Protein AF-A0A945RM06-F1 (afdb_monomer_lite)

Foldseek 3Di:
DDDDDPVNVVVVQVVCVVVPNVVVLVVCCVVPVVVSVVVVVVVVVVVVVVVVVVVPPPPVVVVVVVVVVVVVPDPDPDD

Sequence (79 aa):
MAKLTSEILDEIKASFERVGGEAYLDELAMRDPPTFCRLLGLVVQSEIKAEMATKINHFNLGGEMAKANFRLAKPEDDK

Structure (mmCIF, N/CA/C/O backbone):
data_AF-A0A945RM06-F1
#
_entry.id   AF-A0A945RM06-F1
#
loop_
_atom_site.group_PDB
_atom_site.id
_atom_site.type_symbol
_atom_site.label_atom_id
_atom_site.label_alt_id
_atom_site.label_comp_id
_atom_site.label_asym_id
_atom_site.label_entity_id
_atom_site.label_seq_id
_atom_site.pdbx_PDB_ins_code
_atom_site.Cartn_x
_atom_site.Cartn_y
_atom_site.Cartn_z
_atom_site.occupancy
_atom_site.B_iso_or_equiv
_atom_site.auth_seq_id
_atom_site.auth_comp_id
_atom_site.auth_asym_id
_atom_site.auth_atom_id
_atom_site.pdbx_PDB_model_num
ATOM 1 N N . MET A 1 1 ? -1.353 17.804 10.041 1.00 46.41 1 MET A N 1
ATOM 2 C CA . MET A 1 1 ? -1.792 16.432 9.710 1.00 46.41 1 MET A CA 1
ATOM 3 C C . MET A 1 1 ? -2.057 15.720 11.022 1.00 46.41 1 MET A C 1
ATOM 5 O O . MET A 1 1 ? -1.171 15.737 11.868 1.00 46.41 1 MET A O 1
ATOM 9 N N . ALA A 1 2 ? -3.263 15.195 11.238 1.00 55.28 2 ALA A N 1
ATOM 10 C CA . ALA A 1 2 ? -3.534 14.384 12.422 1.00 55.28 2 ALA A CA 1
ATOM 11 C C . ALA A 1 2 ? -2.632 13.143 12.373 1.00 55.28 2 ALA A C 1
ATOM 13 O O . ALA A 1 2 ? -2.569 12.466 11.347 1.00 55.28 2 ALA A O 1
ATOM 14 N N . LYS A 1 3 ? -1.872 12.899 13.440 1.00 72.38 3 LYS A N 1
ATOM 15 C CA . LYS A 1 3 ? -1.006 11.725 13.541 1.00 72.38 3 LYS A CA 1
ATOM 16 C C . LYS A 1 3 ? -1.911 10.545 13.888 1.00 72.38 3 LYS A C 1
ATOM 18 O O . LYS A 1 3 ? -2.606 10.606 14.899 1.00 72.38 3 LYS A O 1
ATOM 23 N N . LEU A 1 4 ? -1.950 9.524 13.034 1.00 80.50 4 LEU A N 1
ATOM 24 C CA . LEU A 1 4 ? -2.666 8.286 13.342 1.00 80.50 4 LEU A CA 1
ATOM 25 C C . LEU A 1 4 ? -2.081 7.697 14.632 1.00 80.50 4 LEU A C 1
ATOM 27 O O . LEU A 1 4 ? -0.858 7.638 14.785 1.00 80.50 4 LEU A O 1
ATOM 31 N N . THR A 1 5 ? -2.947 7.325 15.574 1.00 89.19 5 THR A N 1
ATOM 32 C CA . THR A 1 5 ? -2.530 6.591 16.772 1.00 89.19 5 THR A CA 1
ATOM 33 C C . THR A 1 5 ? -2.152 5.162 16.382 1.00 89.19 5 THR A C 1
ATOM 35 O O . THR A 1 5 ? -2.589 4.662 15.343 1.00 89.19 5 THR A O 1
ATOM 38 N N . SER A 1 6 ? -1.334 4.498 17.203 1.00 87.69 6 SER A N 1
ATOM 39 C CA . SER A 1 6 ? -0.946 3.099 16.971 1.00 87.69 6 SER A CA 1
ATOM 40 C C . SER A 1 6 ? -2.163 2.178 16.882 1.00 87.69 6 SER A C 1
ATOM 42 O O . SER A 1 6 ? -2.242 1.372 15.969 1.00 87.69 6 SER A O 1
ATOM 44 N N . GLU A 1 7 ? -3.162 2.389 17.740 1.00 89.81 7 GLU A N 1
ATOM 45 C CA . GLU A 1 7 ? -4.414 1.621 17.747 1.00 89.81 7 GLU A CA 1
ATOM 46 C C .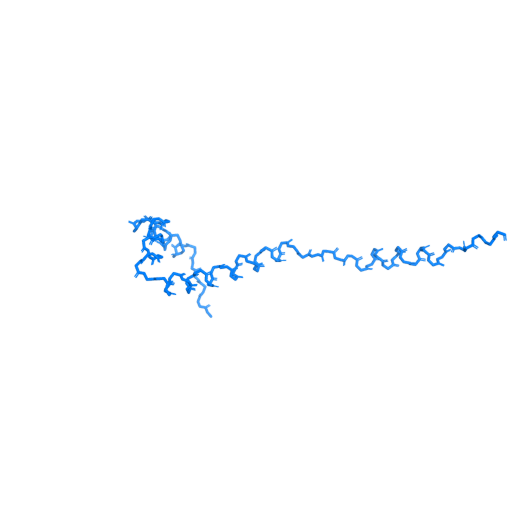 GLU A 1 7 ? -5.159 1.688 16.406 1.00 89.81 7 GLU A C 1
ATOM 48 O O . GLU A 1 7 ? -5.667 0.682 15.920 1.00 89.81 7 GLU A O 1
ATOM 53 N N . ILE A 1 8 ? -5.196 2.865 15.768 1.00 89.88 8 ILE A N 1
ATOM 54 C CA . ILE A 1 8 ? -5.858 3.018 14.467 1.00 89.88 8 ILE A CA 1
ATOM 55 C C . ILE A 1 8 ? -5.059 2.300 13.372 1.00 89.88 8 ILE A C 1
ATOM 57 O O . ILE A 1 8 ? -5.652 1.710 12.473 1.00 89.88 8 ILE A O 1
ATOM 61 N N . LEU A 1 9 ? -3.725 2.333 13.433 1.00 88.88 9 LEU A N 1
ATOM 62 C CA . LEU A 1 9 ? -2.878 1.612 12.478 1.00 88.88 9 LEU A CA 1
ATOM 63 C C . LEU A 1 9 ? -3.048 0.094 12.608 1.00 88.88 9 LEU A C 1
ATOM 65 O O . LEU A 1 9 ? -3.149 -0.592 11.590 1.00 88.88 9 LEU A O 1
ATOM 69 N N . ASP A 1 10 ? -3.134 -0.408 13.838 1.00 90.62 10 ASP A N 1
ATOM 70 C CA . ASP A 1 10 ? -3.348 -1.826 14.115 1.00 90.62 10 ASP A CA 1
ATOM 71 C C . ASP A 1 10 ? -4.721 -2.290 13.610 1.00 90.62 10 ASP A C 1
ATOM 73 O O . ASP A 1 10 ? -4.809 -3.324 12.948 1.00 90.62 10 ASP A O 1
ATOM 77 N N . GLU A 1 11 ? -5.781 -1.499 13.818 1.00 93.56 11 GLU A N 1
ATOM 78 C CA . GLU A 1 11 ? -7.115 -1.827 13.296 1.00 93.56 11 GLU A CA 1
ATOM 79 C C . GLU A 1 11 ? -7.171 -1.762 11.761 1.00 93.56 11 GLU A C 1
ATOM 81 O O . GLU A 1 11 ? -7.802 -2.612 11.131 1.00 93.56 11 GLU A O 1
ATOM 86 N N . ILE A 1 12 ? -6.480 -0.805 11.126 1.00 90.75 12 ILE A N 1
ATOM 87 C CA . ILE A 1 12 ? -6.364 -0.756 9.658 1.00 90.75 12 ILE A CA 1
ATOM 88 C C . ILE A 1 12 ? -5.686 -2.027 9.141 1.00 90.75 12 ILE A C 1
ATOM 90 O O . ILE A 1 12 ? -6.179 -2.637 8.189 1.00 90.75 12 ILE A O 1
ATOM 94 N N . LYS A 1 13 ? -4.588 -2.451 9.778 1.00 92.12 13 LYS A N 1
ATOM 95 C CA . LYS A 1 13 ? -3.875 -3.674 9.403 1.00 92.12 13 LYS A CA 1
ATOM 96 C C . LYS A 1 13 ? -4.747 -4.911 9.612 1.00 92.12 13 LYS A C 1
ATOM 98 O O . LYS A 1 13 ? -4.861 -5.728 8.706 1.00 92.12 13 LYS A O 1
ATOM 103 N N . ALA A 1 14 ? -5.424 -5.020 10.752 1.00 93.81 14 ALA A N 1
ATOM 104 C CA . ALA A 1 14 ? -6.352 -6.115 11.021 1.00 93.81 14 ALA A CA 1
ATOM 105 C C . ALA A 1 14 ? -7.492 -6.160 9.993 1.00 93.81 14 ALA A C 1
ATOM 107 O O . ALA A 1 14 ? -7.871 -7.231 9.525 1.00 93.81 14 ALA A O 1
ATOM 108 N N . SER A 1 15 ? -8.019 -5.002 9.595 1.00 94.50 15 SER A N 1
ATOM 109 C CA . SER A 1 15 ? -9.042 -4.914 8.555 1.00 94.50 15 SER A CA 1
ATOM 110 C C . SER A 1 15 ? -8.531 -5.375 7.191 1.00 94.50 15 SER A C 1
ATOM 112 O O . SER A 1 15 ? -9.237 -6.105 6.499 1.00 94.50 15 SER A O 1
ATOM 114 N N . PHE A 1 16 ? -7.301 -5.003 6.829 1.00 93.25 16 PHE A N 1
ATOM 115 C CA . PHE A 1 16 ? -6.646 -5.461 5.605 1.00 93.25 16 PHE A CA 1
ATOM 116 C C . PHE A 1 16 ? -6.485 -6.989 5.576 1.00 93.25 16 PHE A C 1
ATOM 118 O O . PHE A 1 16 ? -6.859 -7.623 4.592 1.00 93.25 16 PHE A O 1
ATOM 125 N N . GLU A 1 17 ? -6.039 -7.596 6.677 1.00 95.06 17 GLU A N 1
ATOM 126 C CA . GLU A 1 17 ? -5.947 -9.059 6.795 1.00 95.06 17 GLU A CA 1
ATOM 127 C C . GLU A 1 17 ? -7.323 -9.733 6.667 1.00 95.06 17 GLU A C 1
ATOM 129 O O . GLU A 1 17 ? -7.476 -10.719 5.947 1.00 95.06 17 GLU A O 1
ATOM 134 N N . ARG A 1 18 ? -8.367 -9.170 7.298 1.00 94.75 18 ARG A N 1
ATOM 135 C CA . ARG A 1 18 ? -9.739 -9.710 7.222 1.00 94.75 18 ARG A CA 1
ATOM 136 C C . ARG A 1 18 ? -10.305 -9.737 5.802 1.00 94.75 18 ARG A C 1
ATOM 138 O O . ARG A 1 18 ? -11.153 -10.581 5.524 1.00 94.75 18 ARG A O 1
ATOM 145 N N . VAL A 1 19 ? -9.880 -8.826 4.925 1.00 92.31 19 VAL A N 1
ATOM 146 C CA . VAL A 1 19 ? -10.344 -8.776 3.526 1.00 92.31 19 VAL A CA 1
ATOM 147 C C . VAL A 1 19 ? -9.468 -9.579 2.562 1.00 92.31 19 VAL A C 1
ATOM 149 O O . VAL A 1 19 ? -9.722 -9.549 1.363 1.00 92.31 19 VAL A O 1
ATOM 152 N N . GLY A 1 20 ? -8.475 -10.316 3.070 1.00 90.94 20 GLY A N 1
ATOM 153 C CA . GLY A 1 20 ? -7.625 -11.208 2.277 1.00 90.94 20 GLY A CA 1
ATOM 154 C C . GLY A 1 20 ? -6.157 -10.793 2.203 1.00 90.94 20 GLY A C 1
ATOM 155 O O . GLY A 1 20 ? -5.373 -11.493 1.567 1.00 90.94 20 GLY A O 1
ATOM 156 N N . GLY A 1 21 ? -5.769 -9.686 2.843 1.00 92.06 21 GLY A N 1
ATOM 157 C CA . GLY A 1 21 ? -4.375 -9.265 2.954 1.00 92.06 21 GLY A CA 1
ATOM 158 C C . GLY A 1 21 ? -3.691 -9.130 1.593 1.00 92.06 21 GLY A C 1
ATOM 159 O O . GLY A 1 21 ? -4.168 -8.432 0.699 1.00 92.06 21 GLY A O 1
ATOM 160 N N . GLU A 1 22 ? -2.568 -9.817 1.415 1.00 91.75 22 GLU A N 1
ATOM 161 C CA . GLU A 1 22 ? -1.818 -9.811 0.153 1.00 91.75 22 GLU A CA 1
ATOM 162 C C . GLU A 1 22 ? -2.653 -10.314 -1.035 1.00 91.75 22 GLU A C 1
ATOM 164 O O . GLU A 1 22 ? -2.619 -9.704 -2.102 1.00 91.75 22 GLU A O 1
ATOM 169 N N . ALA A 1 23 ? -3.498 -11.333 -0.839 1.00 93.69 23 ALA A N 1
ATOM 170 C CA . ALA A 1 23 ? -4.349 -11.858 -1.909 1.00 93.69 23 ALA A CA 1
ATOM 171 C C . ALA A 1 23 ? -5.360 -10.812 -2.413 1.00 93.69 23 ALA A C 1
ATOM 173 O O . ALA A 1 23 ? -5.681 -10.776 -3.599 1.00 93.69 23 ALA A O 1
ATOM 174 N N . TYR A 1 24 ? -5.809 -9.902 -1.542 1.00 93.88 24 TYR A N 1
ATOM 175 C CA . TYR A 1 24 ? -6.642 -8.771 -1.958 1.00 93.88 24 TYR A CA 1
ATOM 176 C C . TYR A 1 24 ? -5.887 -7.819 -2.895 1.00 93.88 24 TYR A C 1
ATOM 178 O O . TYR A 1 24 ? -6.479 -7.255 -3.816 1.00 93.88 24 TYR A O 1
ATOM 186 N N . LEU A 1 25 ? -4.582 -7.628 -2.684 1.00 93.25 25 LEU A N 1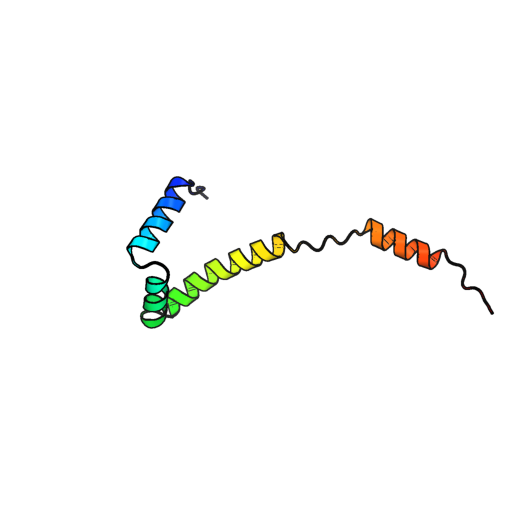
ATOM 187 C CA . LEU A 1 25 ? -3.761 -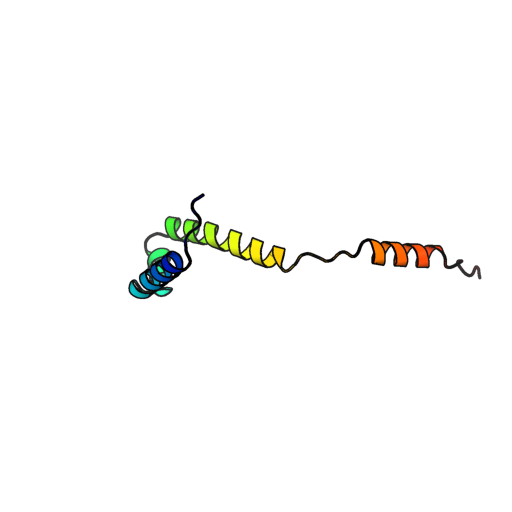6.799 -3.564 1.00 93.25 25 LEU A CA 1
ATOM 188 C C . LEU A 1 25 ? -3.547 -7.460 -4.928 1.00 93.25 25 LEU A C 1
ATOM 190 O O . LEU A 1 25 ? -3.608 -6.754 -5.935 1.00 93.25 25 LEU A O 1
ATOM 194 N N . ASP A 1 26 ? -3.378 -8.782 -4.971 1.00 93.88 26 ASP A N 1
ATOM 195 C CA . ASP A 1 26 ? -3.298 -9.540 -6.225 1.00 93.88 26 ASP A CA 1
ATOM 196 C C . ASP A 1 26 ? -4.610 -9.442 -7.016 1.00 93.88 26 ASP A C 1
ATOM 198 O O . ASP A 1 26 ? -4.613 -9.096 -8.202 1.00 93.88 26 ASP A O 1
ATOM 202 N N . GLU A 1 27 ? -5.750 -9.651 -6.350 1.00 94.88 27 GLU A N 1
ATOM 203 C CA . GLU A 1 27 ? -7.068 -9.469 -6.965 1.00 94.88 27 GLU A CA 1
ATOM 204 C C . GLU A 1 27 ? -7.277 -8.031 -7.453 1.00 94.88 27 GLU A C 1
ATOM 206 O O . GLU A 1 27 ? -7.797 -7.807 -8.551 1.00 94.88 27 GLU A O 1
ATOM 211 N N . LEU A 1 28 ? -6.852 -7.036 -6.668 1.00 94.50 28 LEU A N 1
ATOM 212 C CA . LEU A 1 28 ? -6.940 -5.629 -7.044 1.00 94.50 28 LEU A CA 1
ATOM 213 C C . LEU A 1 28 ? -6.068 -5.314 -8.261 1.00 94.50 28 LEU A C 1
ATOM 215 O O . LEU A 1 28 ? -6.520 -4.579 -9.136 1.00 94.50 28 LEU A O 1
ATOM 219 N N . ALA A 1 29 ? -4.865 -5.882 -8.352 1.00 95.00 29 ALA A N 1
ATOM 220 C CA . ALA A 1 29 ? -3.982 -5.707 -9.500 1.00 95.00 29 ALA A CA 1
ATOM 221 C C . ALA A 1 29 ? -4.607 -6.249 -10.794 1.00 95.00 29 ALA A C 1
ATOM 223 O O . ALA A 1 29 ? -4.434 -5.646 -11.853 1.00 95.00 29 ALA A O 1
ATOM 224 N N . MET A 1 30 ? -5.366 -7.347 -10.713 1.00 95.44 30 MET A N 1
ATOM 225 C CA . MET A 1 30 ? -6.084 -7.909 -11.862 1.00 95.44 30 MET A CA 1
ATOM 226 C C . MET A 1 30 ? -7.360 -7.127 -12.200 1.00 95.44 30 MET A C 1
ATOM 228 O O . MET A 1 30 ? -7.667 -6.923 -13.375 1.00 95.44 30 MET A O 1
ATOM 232 N N . ARG A 1 31 ? -8.116 -6.697 -11.182 1.00 96.81 31 ARG A N 1
ATOM 233 C CA . ARG A 1 31 ? -9.422 -6.038 -11.343 1.00 96.81 31 ARG A CA 1
ATOM 234 C C . ARG A 1 31 ? -9.312 -4.561 -11.722 1.00 96.81 31 ARG A C 1
ATOM 236 O O . ARG A 1 31 ? -10.104 -4.080 -12.528 1.00 96.81 31 ARG A O 1
ATOM 243 N N . ASP A 1 32 ? -8.384 -3.837 -11.105 1.00 95.94 32 ASP A N 1
ATOM 244 C CA . ASP A 1 32 ? -8.170 -2.397 -11.285 1.00 95.94 32 ASP A CA 1
ATOM 245 C C . ASP A 1 32 ? -6.667 -2.053 -11.191 1.00 95.94 32 ASP A C 1
ATOM 247 O O . ASP A 1 32 ? -6.179 -1.558 -10.163 1.00 95.94 32 ASP A O 1
ATOM 251 N N . PRO A 1 33 ? -5.917 -2.297 -12.282 1.00 94.06 33 PRO A N 1
ATOM 252 C CA . PRO A 1 33 ? -4.489 -2.004 -12.333 1.00 94.06 33 PRO A CA 1
ATOM 253 C C . PRO A 1 33 ? -4.136 -0.534 -12.027 1.00 94.06 33 PRO A C 1
ATOM 255 O O . PRO A 1 33 ? -3.175 -0.307 -11.287 1.00 94.06 33 PRO A O 1
ATOM 258 N N . PRO A 1 34 ? -4.876 0.487 -12.521 1.00 96.62 34 PRO A N 1
ATOM 259 C CA . PRO A 1 34 ? -4.604 1.884 -12.178 1.00 96.62 34 PRO A CA 1
ATOM 260 C C . PRO A 1 34 ? -4.611 2.166 -10.672 1.00 96.62 34 PRO A C 1
ATOM 262 O O . PRO A 1 34 ? -3.713 2.850 -10.168 1.00 96.62 34 PRO A O 1
ATOM 265 N N . THR A 1 35 ? -5.593 1.631 -9.941 1.00 94.50 35 THR A N 1
ATOM 266 C CA . THR A 1 35 ? -5.666 1.809 -8.484 1.00 94.50 35 THR A CA 1
ATOM 267 C C . THR A 1 35 ? -4.512 1.102 -7.783 1.00 94.50 35 THR A C 1
ATOM 269 O O . THR A 1 35 ? -3.874 1.699 -6.911 1.00 94.50 35 THR A O 1
ATOM 272 N N . PHE A 1 36 ? -4.179 -0.122 -8.197 1.00 94.19 36 PHE A N 1
ATOM 273 C CA . PHE A 1 36 ? -3.032 -0.850 -7.655 1.00 94.19 36 PHE A CA 1
ATOM 274 C C . PHE A 1 36 ? -1.713 -0.086 -7.860 1.00 94.19 36 PHE A C 1
ATOM 276 O O . PHE A 1 36 ? -0.979 0.153 -6.901 1.00 94.19 36 PHE A O 1
ATOM 283 N N . CYS A 1 37 ? -1.441 0.400 -9.077 1.00 92.38 37 CYS A N 1
ATOM 284 C CA . CYS A 1 37 ? -0.240 1.186 -9.370 1.00 92.38 37 CYS A CA 1
ATOM 285 C C . CYS A 1 37 ? -0.170 2.483 -8.550 1.00 92.38 37 CYS A C 1
ATOM 287 O O . CYS A 1 37 ? 0.914 2.896 -8.132 1.00 92.38 37 CYS A O 1
ATOM 289 N N . ARG A 1 38 ? -1.315 3.125 -8.282 1.00 92.44 38 ARG A N 1
ATOM 290 C CA . ARG A 1 38 ? -1.371 4.314 -7.423 1.00 92.44 38 ARG A CA 1
ATOM 291 C C . ARG A 1 38 ? -0.994 3.989 -5.977 1.00 92.44 38 ARG A C 1
ATOM 293 O O . ARG A 1 38 ? -0.224 4.742 -5.386 1.00 92.44 38 ARG A O 1
ATOM 300 N N . LEU A 1 39 ? -1.510 2.892 -5.419 1.00 89.44 39 LEU A N 1
ATOM 301 C CA . LEU A 1 39 ? -1.150 2.430 -4.072 1.00 89.44 39 LEU A CA 1
ATOM 302 C C . LEU A 1 39 ? 0.337 2.071 -3.994 1.00 89.44 39 LEU A C 1
ATOM 304 O O . LEU A 1 39 ? 1.030 2.532 -3.088 1.00 89.44 39 LEU A O 1
ATOM 308 N N . LEU A 1 40 ? 0.849 1.346 -4.992 1.00 88.38 40 LEU A N 1
ATOM 309 C CA . LEU A 1 40 ? 2.266 1.008 -5.097 1.00 88.38 40 LEU A CA 1
ATOM 310 C C . LEU A 1 40 ? 3.147 2.266 -5.113 1.00 88.38 40 LEU A C 1
ATOM 312 O O . LEU A 1 40 ? 4.136 2.336 -4.390 1.00 88.38 40 LEU A O 1
ATOM 316 N N . GLY A 1 41 ? 2.763 3.297 -5.871 1.00 86.56 41 GLY A N 1
ATOM 317 C CA . GLY A 1 41 ? 3.491 4.567 -5.914 1.00 86.56 41 GLY A CA 1
ATOM 318 C C . GLY A 1 41 ? 3.570 5.292 -4.563 1.00 86.56 41 GLY A C 1
ATOM 319 O O . GLY A 1 41 ? 4.556 5.981 -4.304 1.00 86.56 41 GLY A O 1
ATOM 320 N N . LEU A 1 42 ? 2.572 5.122 -3.688 1.00 85.44 42 LEU A N 1
ATOM 321 C CA . LEU A 1 42 ? 2.582 5.691 -2.336 1.00 85.44 42 LEU A CA 1
ATOM 322 C C . LEU A 1 42 ? 3.531 4.929 -1.401 1.00 85.44 42 LEU A C 1
ATOM 324 O O . LEU A 1 42 ? 4.231 5.561 -0.612 1.00 85.44 42 LEU A O 1
ATOM 328 N N . VAL A 1 43 ? 3.580 3.599 -1.519 1.00 83.75 43 VAL A N 1
ATOM 329 C CA . VAL A 1 43 ? 4.401 2.725 -0.662 1.00 83.75 43 VAL A CA 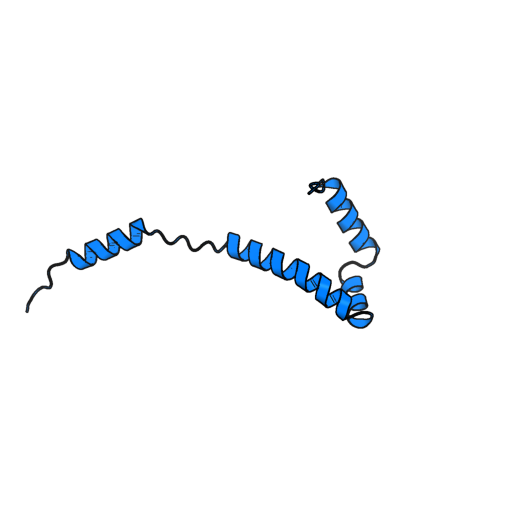1
ATOM 330 C C . VAL A 1 43 ? 5.869 2.725 -1.089 1.00 83.75 43 VAL A C 1
ATOM 332 O O . VAL A 1 43 ? 6.764 2.883 -0.264 1.00 83.75 43 VAL A O 1
ATOM 335 N N . VAL A 1 44 ? 6.152 2.622 -2.389 1.00 81.50 44 VAL A N 1
ATOM 336 C CA . VAL A 1 44 ? 7.531 2.568 -2.905 1.00 81.50 44 VAL A CA 1
ATOM 337 C C . VAL A 1 44 ? 8.316 3.821 -2.517 1.00 81.50 44 VAL A C 1
ATOM 339 O O . VAL A 1 44 ? 9.478 3.737 -2.131 1.00 81.50 44 VAL A O 1
ATOM 342 N N . GLN A 1 45 ? 7.685 4.997 -2.546 1.00 76.00 45 GLN A N 1
ATOM 343 C CA . GLN A 1 45 ? 8.349 6.231 -2.126 1.00 76.00 45 GLN A CA 1
ATOM 344 C C . GLN A 1 45 ? 8.681 6.255 -0.630 1.00 76.00 45 GLN A C 1
ATOM 346 O O . GLN A 1 45 ? 9.713 6.820 -0.262 1.00 76.00 45 GLN A O 1
ATOM 351 N N . SER A 1 46 ? 7.828 5.696 0.236 1.00 75.06 46 SER A N 1
ATOM 352 C CA . SER A 1 46 ? 8.121 5.616 1.671 1.00 75.06 46 SER A CA 1
ATOM 353 C C . SER A 1 46 ? 9.227 4.610 1.969 1.00 75.06 46 SER A C 1
ATOM 355 O O . SER A 1 46 ? 10.123 4.940 2.742 1.00 75.06 46 SER A O 1
ATOM 357 N N . GLU A 1 47 ? 9.225 3.456 1.301 1.00 73.12 47 GLU A N 1
ATOM 358 C CA . GLU A 1 47 ? 10.262 2.428 1.458 1.00 73.12 47 GLU A CA 1
ATOM 359 C C . GLU A 1 47 ? 11.628 2.928 0.975 1.00 73.12 47 GLU A C 1
ATOM 361 O O . GLU A 1 47 ? 12.608 2.860 1.713 1.00 73.12 47 GLU A O 1
ATOM 366 N N . ILE A 1 48 ? 11.690 3.557 -0.206 1.00 71.75 48 ILE A N 1
ATOM 367 C CA . ILE A 1 48 ? 12.935 4.150 -0.721 1.00 71.75 48 ILE A CA 1
ATOM 368 C C . ILE A 1 48 ? 13.460 5.220 0.242 1.00 71.75 48 ILE A C 1
ATOM 370 O O . ILE A 1 48 ? 14.655 5.269 0.524 1.00 71.75 48 ILE A O 1
ATOM 374 N N . LYS A 1 49 ? 12.593 6.085 0.782 1.00 70.25 49 LYS A N 1
ATOM 375 C CA . LYS A 1 49 ? 13.016 7.107 1.754 1.00 70.25 49 LYS A CA 1
ATOM 376 C C . LYS A 1 49 ? 13.524 6.488 3.057 1.00 70.25 49 LYS A C 1
ATOM 378 O O . LYS A 1 49 ? 14.504 6.991 3.603 1.00 70.25 49 LYS A O 1
ATOM 383 N N . ALA A 1 50 ? 12.891 5.423 3.545 1.00 71.31 50 ALA A N 1
ATOM 384 C CA . ALA A 1 50 ? 13.338 4.702 4.734 1.00 71.31 50 ALA A CA 1
ATOM 385 C C . ALA A 1 50 ? 14.701 4.024 4.507 1.00 71.31 50 ALA A C 1
ATOM 387 O O . ALA A 1 50 ? 15.595 4.128 5.352 1.00 71.31 50 ALA A O 1
ATOM 388 N N . GLU A 1 51 ? 14.899 3.416 3.335 1.00 68.69 51 GLU A N 1
ATOM 389 C CA . GLU A 1 51 ? 16.169 2.812 2.926 1.00 68.69 51 GLU A CA 1
ATOM 390 C C . GLU A 1 51 ? 17.277 3.867 2.742 1.00 68.69 51 GLU A C 1
ATOM 392 O O . GLU A 1 51 ? 18.419 3.679 3.160 1.00 68.69 51 GLU A O 1
ATOM 397 N N . MET A 1 52 ? 16.959 5.030 2.169 1.00 64.12 52 MET A N 1
ATOM 398 C CA . MET A 1 52 ? 17.916 6.135 2.033 1.00 64.12 52 MET A CA 1
ATOM 399 C C . MET A 1 52 ? 18.284 6.765 3.380 1.00 64.12 52 MET A C 1
ATOM 401 O O . MET A 1 52 ? 19.438 7.139 3.579 1.00 64.12 52 MET A O 1
ATOM 405 N N . ALA A 1 53 ? 17.338 6.862 4.317 1.00 63.94 53 ALA A N 1
ATOM 406 C CA . ALA A 1 53 ? 17.608 7.337 5.673 1.00 63.94 53 ALA A CA 1
ATOM 407 C C . ALA A 1 53 ? 18.528 6.383 6.454 1.00 63.94 53 ALA A C 1
ATOM 409 O O . ALA A 1 53 ? 19.295 6.825 7.305 1.00 63.94 53 ALA A O 1
ATOM 410 N N . THR A 1 54 ? 18.495 5.085 6.146 1.00 60.62 54 THR A N 1
ATOM 411 C CA . THR A 1 54 ? 19.443 4.103 6.696 1.00 60.62 54 THR A CA 1
ATOM 412 C C . THR A 1 54 ? 20.781 4.111 5.955 1.00 60.62 54 THR A C 1
ATOM 414 O O . THR A 1 54 ? 21.823 3.910 6.575 1.00 60.62 54 THR A O 1
ATOM 417 N N . LYS A 1 55 ? 20.784 4.423 4.654 1.00 61.50 55 LYS A N 1
ATOM 418 C CA . LYS A 1 55 ? 21.978 4.600 3.809 1.00 61.50 55 LYS A CA 1
ATOM 419 C C . LYS A 1 55 ? 22.515 6.035 3.791 1.00 61.50 55 LYS A C 1
ATOM 421 O O . LYS A 1 55 ? 23.072 6.462 2.777 1.00 61.50 55 LYS A O 1
ATOM 426 N N . ILE A 1 56 ? 22.386 6.801 4.878 1.00 60.22 56 ILE A N 1
ATOM 427 C CA . ILE A 1 56 ? 23.130 8.061 4.995 1.00 60.22 56 ILE A CA 1
ATOM 428 C C . ILE A 1 56 ? 24.611 7.693 4.915 1.00 60.22 56 ILE A C 1
ATOM 430 O O . ILE A 1 56 ? 25.186 7.156 5.860 1.00 60.22 56 ILE A O 1
ATOM 434 N N . ASN A 1 57 ? 25.216 7.941 3.751 1.00 60.72 57 ASN A N 1
ATOM 435 C CA . ASN A 1 57 ? 26.648 7.821 3.558 1.00 60.72 57 ASN A CA 1
ATOM 436 C C . ASN A 1 57 ? 27.291 8.744 4.585 1.00 60.72 57 ASN A C 1
ATOM 438 O O . ASN A 1 57 ? 27.258 9.967 4.442 1.00 60.72 57 ASN A O 1
ATOM 442 N N . HIS A 1 58 ? 27.840 8.147 5.640 1.00 59.31 58 HIS A N 1
ATOM 443 C CA . HIS A 1 58 ? 28.608 8.827 6.667 1.00 59.31 58 HIS A CA 1
ATOM 444 C C . HIS A 1 58 ? 29.934 9.258 6.029 1.00 59.31 58 HIS A C 1
ATOM 446 O O . HIS A 1 58 ? 30.995 8.692 6.284 1.00 59.31 58 HIS A O 1
ATOM 452 N N . PHE A 1 59 ? 29.878 10.230 5.117 1.00 62.75 59 PHE A N 1
ATOM 453 C CA . PHE A 1 59 ? 31.066 10.847 4.567 1.00 62.75 59 PHE A CA 1
ATOM 454 C C . PHE A 1 59 ? 31.694 11.650 5.699 1.00 62.75 59 PHE A C 1
ATOM 456 O O . PHE A 1 59 ? 31.283 12.771 6.003 1.00 62.75 59 PHE A O 1
ATOM 463 N N . ASN A 1 60 ? 32.648 11.032 6.394 1.00 74.44 60 ASN A N 1
ATOM 464 C CA . ASN A 1 60 ? 33.420 11.700 7.423 1.00 74.44 60 ASN A CA 1
ATOM 465 C C . ASN A 1 60 ? 34.388 12.665 6.736 1.00 74.44 60 ASN A C 1
ATOM 467 O O . ASN A 1 60 ? 35.549 12.339 6.489 1.00 74.44 60 ASN A O 1
ATOM 471 N N . LEU A 1 61 ? 33.874 13.856 6.426 1.00 72.50 61 LEU A N 1
ATOM 472 C CA . LEU A 1 61 ? 34.610 14.945 5.796 1.00 72.50 61 LEU A CA 1
ATOM 473 C C . LEU A 1 61 ? 35.931 15.216 6.535 1.00 72.50 61 LEU A C 1
ATOM 475 O O . LEU A 1 61 ? 36.963 15.375 5.895 1.00 72.50 61 LEU A O 1
ATOM 479 N N . GLY A 1 62 ? 35.928 15.173 7.872 1.00 77.75 62 GLY A N 1
ATOM 480 C CA . GLY A 1 62 ? 37.135 15.352 8.683 1.00 77.75 62 GLY A CA 1
ATOM 481 C C . GLY A 1 62 ? 38.179 14.249 8.477 1.00 77.75 62 GLY A C 1
ATOM 482 O O . GLY A 1 62 ? 39.36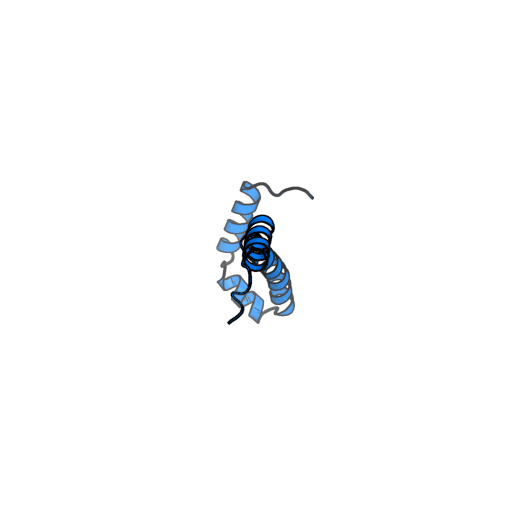4 14.543 8.337 1.00 77.75 62 GLY A O 1
ATOM 483 N N . GLY A 1 63 ? 37.748 12.987 8.399 1.00 79.94 63 GLY A N 1
ATOM 484 C CA . GLY A 1 63 ? 38.628 11.846 8.123 1.00 79.94 63 GLY A CA 1
ATOM 485 C C . GLY A 1 63 ? 39.238 11.895 6.721 1.00 79.94 63 GLY A C 1
ATOM 486 O O . GLY A 1 63 ? 40.440 11.682 6.558 1.00 79.94 63 GLY A O 1
ATOM 487 N N . GLU A 1 64 ? 38.437 12.248 5.715 1.00 84.19 64 GLU A N 1
ATOM 488 C CA . GLU A 1 64 ? 38.910 12.367 4.333 1.00 84.19 64 GLU A CA 1
ATOM 489 C C . GLU A 1 64 ? 39.832 13.582 4.139 1.00 84.19 64 GLU A C 1
ATOM 491 O O . GLU A 1 64 ? 40.854 13.470 3.459 1.00 84.19 64 GLU A O 1
ATOM 496 N N . MET A 1 65 ? 39.562 14.710 4.807 1.00 81.56 65 MET A N 1
ATOM 497 C CA . MET A 1 65 ? 40.461 15.872 4.807 1.00 81.56 65 MET A CA 1
ATOM 498 C C . MET A 1 65 ? 41.787 15.571 5.513 1.00 81.56 65 MET A C 1
ATOM 500 O O . MET A 1 65 ? 42.842 15.925 4.993 1.00 81.56 65 MET A O 1
ATOM 504 N N . ALA A 1 66 ? 41.770 14.866 6.650 1.00 83.50 66 ALA A N 1
ATOM 505 C CA . ALA A 1 66 ? 42.995 14.451 7.336 1.00 83.50 66 ALA A CA 1
ATOM 506 C C . ALA A 1 66 ? 43.842 13.504 6.467 1.00 83.50 66 ALA A C 1
ATOM 508 O O . ALA A 1 66 ? 45.060 13.656 6.374 1.00 83.50 66 ALA A O 1
ATOM 509 N N . LYS A 1 67 ? 43.193 12.566 5.769 1.00 82.88 67 LYS A N 1
ATOM 510 C CA . LYS A 1 67 ? 43.841 11.640 4.832 1.00 82.88 67 LYS A CA 1
ATOM 511 C C . LYS A 1 67 ? 44.434 12.360 3.620 1.00 82.88 67 LYS A C 1
ATOM 513 O O . LYS A 1 67 ? 45.539 12.022 3.198 1.00 82.88 67 LYS A O 1
ATOM 518 N N . ALA A 1 68 ? 43.730 13.351 3.071 1.00 80.88 68 ALA A N 1
ATOM 519 C CA . ALA A 1 68 ? 44.234 14.194 1.990 1.00 80.88 68 ALA A CA 1
ATOM 520 C C . ALA A 1 68 ? 45.443 15.022 2.449 1.00 80.88 68 ALA A C 1
ATOM 522 O O . ALA A 1 68 ? 46.469 15.031 1.775 1.00 80.88 68 ALA A O 1
ATOM 523 N N . ASN A 1 69 ? 45.364 15.624 3.637 1.00 81.19 69 ASN A N 1
ATOM 524 C CA . ASN A 1 69 ? 46.456 16.405 4.206 1.00 81.19 69 ASN A CA 1
ATOM 525 C C . ASN A 1 69 ? 47.702 15.543 4.482 1.00 81.19 69 ASN A C 1
ATOM 527 O O . ASN A 1 69 ? 48.819 15.961 4.204 1.00 81.19 69 ASN A O 1
ATOM 531 N N . PHE A 1 70 ? 47.521 14.299 4.940 1.00 77.75 70 PHE A N 1
ATOM 532 C CA . PHE A 1 70 ? 48.621 13.346 5.112 1.00 77.75 70 PHE A CA 1
ATOM 533 C C . PHE A 1 70 ? 49.299 12.959 3.788 1.00 77.75 70 PHE A C 1
ATOM 535 O O . PHE A 1 70 ? 50.511 12.773 3.754 1.00 77.75 70 PHE A O 1
ATOM 542 N N . ARG A 1 71 ? 48.541 12.840 2.688 1.00 75.12 71 ARG A N 1
ATOM 543 C CA . ARG A 1 71 ? 49.112 12.581 1.353 1.00 75.12 71 ARG A CA 1
ATOM 544 C C . ARG A 1 71 ? 49.943 13.760 0.853 1.00 75.12 71 ARG A C 1
ATOM 546 O O . ARG A 1 71 ? 50.998 13.528 0.286 1.00 75.12 71 ARG A O 1
ATOM 553 N N . LEU A 1 72 ? 49.480 14.987 1.091 1.00 76.81 72 LEU A N 1
ATOM 554 C CA . LEU A 1 72 ? 50.185 16.215 0.707 1.00 76.81 72 LEU A CA 1
ATOM 555 C C . LEU A 1 72 ? 51.426 16.484 1.572 1.00 76.81 72 LEU A C 1
ATOM 557 O O . LEU A 1 72 ? 52.369 17.113 1.111 1.00 76.81 72 LEU A O 1
ATOM 561 N N . ALA A 1 73 ? 51.428 16.013 2.821 1.00 75.50 73 ALA A N 1
ATOM 562 C CA . ALA A 1 73 ? 52.539 16.179 3.756 1.00 75.50 73 ALA A CA 1
ATOM 563 C C . ALA A 1 73 ? 53.656 15.134 3.592 1.00 75.50 73 ALA A C 1
ATOM 565 O O . ALA A 1 73 ? 54.681 15.238 4.265 1.00 75.50 73 ALA A O 1
ATOM 566 N N . LYS A 1 74 ? 53.477 14.118 2.737 1.00 67.94 74 LYS A N 1
ATOM 567 C CA . LYS A 1 74 ? 54.584 13.243 2.352 1.00 67.94 74 LYS A CA 1
ATOM 568 C C . LYS A 1 74 ? 55.427 13.980 1.312 1.00 67.94 74 LYS A C 1
ATOM 570 O O . LYS A 1 74 ? 54.891 14.257 0.241 1.00 67.94 74 LYS A O 1
ATOM 575 N N . PRO A 1 75 ? 56.702 14.304 1.595 1.00 58.66 75 PRO A N 1
ATOM 576 C CA . PRO A 1 75 ? 57.590 14.755 0.539 1.00 58.66 75 PRO A CA 1
ATOM 577 C C . PRO A 1 75 ? 57.684 13.624 -0.485 1.00 58.66 75 PRO A C 1
ATOM 579 O O . PRO A 1 75 ? 57.833 12.456 -0.115 1.00 58.66 75 PRO A O 1
ATOM 582 N N . GLU A 1 76 ? 57.514 13.958 -1.760 1.00 61.66 76 GLU A N 1
ATOM 583 C CA . GLU A 1 76 ? 57.934 13.068 -2.832 1.00 61.66 76 GLU A CA 1
ATOM 584 C C . GLU A 1 76 ? 59.436 12.833 -2.619 1.00 61.66 76 GLU A C 1
ATOM 586 O O . GLU A 1 76 ? 60.217 13.782 -2.636 1.00 61.66 76 GLU A O 1
ATOM 591 N N . ASP A 1 77 ? 59.826 11.595 -2.300 1.00 58.50 77 ASP A N 1
ATOM 592 C CA . ASP A 1 77 ? 61.227 11.186 -2.374 1.00 58.50 77 ASP A CA 1
ATOM 593 C C . ASP A 1 77 ? 61.617 11.268 -3.857 1.00 58.50 77 ASP A C 1
ATOM 595 O O . ASP A 1 77 ? 61.369 10.340 -4.636 1.00 58.50 77 ASP A O 1
ATOM 599 N N . ASP A 1 78 ? 62.158 12.425 -4.242 1.00 51.16 78 ASP A N 1
ATOM 600 C CA . ASP A 1 78 ? 62.883 12.629 -5.490 1.00 51.16 78 ASP A CA 1
ATOM 601 C C . ASP A 1 78 ? 64.006 11.583 -5.562 1.00 51.16 78 ASP A C 1
ATOM 603 O O . ASP A 1 78 ? 64.873 11.499 -4.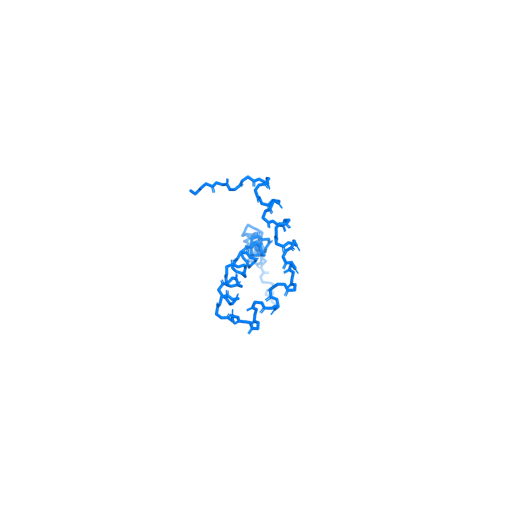687 1.00 51.16 78 ASP A O 1
ATOM 607 N N . LYS A 1 79 ? 63.941 10.746 -6.600 1.00 46.53 79 LYS A N 1
ATOM 608 C CA . LYS A 1 79 ? 64.996 9.807 -6.994 1.00 46.53 79 LYS A CA 1
ATOM 609 C C . LYS A 1 79 ? 66.202 10.524 -7.582 1.00 46.53 79 LYS A C 1
ATOM 611 O O . LYS A 1 79 ? 65.985 11.460 -8.381 1.00 46.53 79 LYS A O 1
#

Radius of gyration: 25.23 Å; chains: 1; bounding box: 75×28×30 Å

pLDDT: mean 80.76, std 13.61, range [46.41, 96.81]

Secondary structure (DSSP, 8-state):
-PPPPHHHHHHHHHHHHHTTTHHHHHHHHHH-HHHHHHHHHHHHHHHHHHHHHHT-----HHHHHHHHHHHHTS-----